Protein AF-A0A419H0P2-F1 (afdb_monomer_lite)

pLDDT: mean 88.66, std 10.3, range [53.78, 98.06]

Structure (mmCIF, N/CA/C/O backbone):
data_AF-A0A419H0P2-F1
#
_entry.id   AF-A0A419H0P2-F1
#
loop_
_atom_site.group_PDB
_atom_site.id
_atom_site.type_symbol
_atom_site.label_atom_id
_atom_site.label_alt_id
_atom_site.label_comp_id
_atom_site.label_asym_id
_atom_site.label_entity_id
_atom_site.label_seq_id
_atom_site.pdbx_PDB_ins_code
_atom_site.Cartn_x
_atom_site.Cartn_y
_atom_site.Cartn_z
_atom_site.occupancy
_atom_site.B_iso_or_equiv
_atom_site.auth_seq_id
_atom_site.auth_comp_id
_atom_site.auth_asym_id
_atom_site.auth_atom_id
_atom_site.pdbx_PDB_model_num
ATOM 1 N N . MET A 1 1 ? -24.630 -15.770 4.321 1.00 53.78 1 MET A N 1
ATOM 2 C CA . MET A 1 1 ? -23.364 -15.008 4.304 1.00 53.78 1 MET A CA 1
ATOM 3 C C . MET A 1 1 ? -23.716 -13.597 3.855 1.00 53.78 1 MET A C 1
ATOM 5 O O . MET A 1 1 ? -24.326 -13.472 2.804 1.00 53.78 1 MET A O 1
ATOM 9 N N . LYS A 1 2 ? -23.493 -12.568 4.679 1.00 66.44 2 LYS A N 1
ATOM 10 C CA . LYS A 1 2 ? -23.723 -11.171 4.276 1.00 66.44 2 LYS A CA 1
ATOM 11 C C . LYS A 1 2 ? -22.377 -10.628 3.805 1.00 66.44 2 LYS A C 1
ATOM 13 O O . LYS A 1 2 ? -21.490 -10.471 4.636 1.00 66.44 2 LYS A O 1
ATOM 18 N N . SER A 1 3 ? -22.200 -10.444 2.501 1.00 72.44 3 SER A N 1
ATOM 19 C CA . SER A 1 3 ? -21.064 -9.696 1.965 1.00 72.44 3 SER A CA 1
ATOM 20 C C . SER A 1 3 ? -21.421 -8.214 1.954 1.00 72.44 3 SER A C 1
ATOM 22 O O . SER A 1 3 ? -22.562 -7.836 1.690 1.00 72.44 3 SER A O 1
ATOM 24 N N . LEU A 1 4 ? -20.445 -7.383 2.295 1.00 75.50 4 LEU A N 1
ATOM 25 C CA . LEU A 1 4 ? -20.528 -5.939 2.169 1.00 75.50 4 LEU A CA 1
ATOM 26 C C . LEU A 1 4 ? -19.343 -5.517 1.303 1.00 75.50 4 LEU A C 1
ATOM 28 O O . LEU A 1 4 ? -18.194 -5.720 1.689 1.00 75.50 4 LEU A O 1
ATOM 32 N N . GLU A 1 5 ? -19.635 -4.977 0.126 1.00 64.81 5 GLU A N 1
ATOM 33 C CA . GLU A 1 5 ? -18.638 -4.455 -0.804 1.00 64.81 5 GLU A CA 1
ATOM 34 C C . GLU A 1 5 ? -18.571 -2.940 -0.624 1.00 64.81 5 GLU A C 1
ATOM 36 O O . GLU A 1 5 ? -19.505 -2.216 -0.963 1.00 64.81 5 GLU A O 1
ATOM 41 N N . VAL A 1 6 ? -17.479 -2.462 -0.031 1.00 68.31 6 VAL A N 1
ATOM 42 C CA . VAL A 1 6 ? -17.209 -1.032 0.138 1.00 68.31 6 VAL A CA 1
ATOM 43 C C . VAL A 1 6 ? -15.981 -0.704 -0.691 1.00 68.31 6 VAL A C 1
ATOM 45 O O . VAL A 1 6 ? -14.891 -1.205 -0.422 1.00 68.31 6 VAL A O 1
ATOM 48 N N . GLN A 1 7 ? -16.166 0.134 -1.706 1.00 63.09 7 GLN A N 1
ATOM 49 C CA . GLN A 1 7 ? -15.078 0.744 -2.461 1.00 63.09 7 GLN A CA 1
ATOM 50 C C . GLN A 1 7 ? -14.861 2.166 -1.950 1.00 63.09 7 GLN A C 1
ATOM 52 O O . GLN A 1 7 ? -15.799 2.960 -1.874 1.00 63.09 7 GLN A O 1
ATOM 57 N N . ASN A 1 8 ? -13.619 2.491 -1.595 1.00 64.31 8 ASN A N 1
ATOM 58 C CA . ASN A 1 8 ? -13.240 3.881 -1.395 1.00 64.31 8 ASN A CA 1
ATOM 59 C C . ASN A 1 8 ? -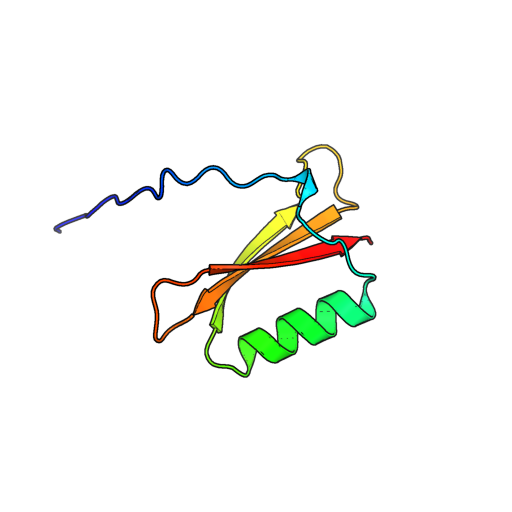13.079 4.530 -2.782 1.00 64.31 8 ASN A C 1
ATOM 61 O O . ASN A 1 8 ? -12.232 4.103 -3.561 1.00 64.31 8 ASN A O 1
ATOM 65 N N . ASN A 1 9 ? -13.896 5.543 -3.085 1.00 71.62 9 ASN A N 1
ATOM 66 C CA . ASN A 1 9 ? -13.843 6.286 -4.350 1.00 71.62 9 ASN A CA 1
ATOM 67 C C . ASN A 1 9 ? -12.848 7.461 -4.316 1.00 71.62 9 ASN A C 1
ATOM 69 O O . ASN A 1 9 ? -12.822 8.269 -5.244 1.00 71.62 9 ASN A O 1
ATOM 73 N N . GLN A 1 10 ? -12.050 7.605 -3.253 1.00 74.81 10 GLN A N 1
ATOM 74 C CA . GLN A 1 10 ? -10.974 8.589 -3.232 1.00 74.81 10 GLN A CA 1
ATOM 75 C C . GLN A 1 10 ? -9.896 8.193 -4.238 1.00 74.81 10 GLN A C 1
ATOM 77 O O . GLN A 1 10 ? -9.141 7.242 -4.041 1.00 74.81 10 GLN A O 1
ATOM 82 N N . CYS A 1 11 ? -9.813 8.966 -5.317 1.00 72.56 11 CYS A N 1
ATOM 83 C CA . CYS A 1 11 ? -8.683 8.918 -6.225 1.00 72.56 11 CYS A CA 1
ATOM 84 C C . CYS A 1 11 ? -7.417 9.351 -5.478 1.00 72.56 11 CYS A C 1
ATOM 86 O O . CYS A 1 11 ? -7.410 10.384 -4.807 1.00 72.56 11 CYS A O 1
ATOM 88 N N . PHE A 1 12 ? -6.339 8.589 -5.632 1.00 76.31 12 PHE A N 1
ATOM 89 C CA . PHE A 1 12 ? -5.007 8.988 -5.194 1.00 76.31 12 PHE A CA 1
ATOM 90 C C . PHE A 1 12 ? -4.138 9.277 -6.417 1.00 76.31 12 PHE A C 1
ATOM 92 O O . PHE A 1 12 ? -4.221 8.584 -7.434 1.00 76.31 12 PHE A O 1
ATOM 99 N N . ASP A 1 13 ? -3.305 10.310 -6.324 1.00 83.50 13 ASP A N 1
ATOM 100 C CA . ASP A 1 13 ? -2.341 10.621 -7.371 1.00 83.50 13 ASP A CA 1
ATOM 101 C C . ASP A 1 13 ? -1.111 9.718 -7.224 1.00 83.50 13 ASP A C 1
ATOM 103 O O . ASP A 1 13 ? -0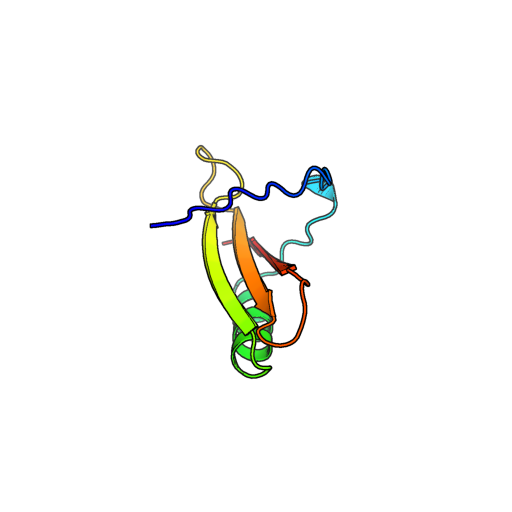.401 9.759 -6.217 1.00 83.50 13 ASP A O 1
ATOM 107 N N . ARG A 1 14 ? -0.834 8.906 -8.250 1.00 79.00 14 ARG A N 1
ATOM 108 C CA . ARG A 1 14 ? 0.369 8.063 -8.306 1.00 79.00 14 ARG A CA 1
ATOM 109 C C . ARG A 1 14 ? 1.654 8.889 -8.237 1.00 79.00 14 ARG A C 1
ATOM 111 O O . ARG A 1 14 ? 2.653 8.383 -7.734 1.00 79.00 14 ARG A O 1
ATOM 118 N N . ALA A 1 15 ? 1.644 10.125 -8.739 1.00 83.88 15 ALA A N 1
ATOM 119 C CA . ALA A 1 15 ? 2.806 11.008 -8.710 1.00 83.88 15 ALA A CA 1
ATOM 120 C C . ALA A 1 15 ? 3.129 11.522 -7.297 1.00 83.88 15 ALA A C 1
ATOM 122 O O . ALA A 1 15 ? 4.262 11.925 -7.049 1.00 83.88 15 ALA A O 1
ATOM 123 N N . ALA A 1 16 ? 2.171 11.465 -6.366 1.00 86.31 16 ALA A N 1
ATOM 124 C CA . ALA A 1 16 ? 2.375 11.859 -4.974 1.00 86.31 16 ALA A CA 1
ATOM 125 C C . ALA A 1 16 ? 3.068 10.773 -4.130 1.00 86.31 16 ALA A C 1
ATOM 127 O O . ALA A 1 16 ? 3.438 11.026 -2.984 1.00 86.31 16 ALA A O 1
ATOM 128 N N . ILE A 1 17 ? 3.247 9.562 -4.669 1.00 87.69 17 ILE A N 1
ATOM 129 C CA . ILE A 1 17 ? 3.929 8.477 -3.964 1.00 87.69 17 ILE A CA 1
ATOM 130 C C . ILE A 1 17 ? 5.432 8.752 -3.987 1.00 87.69 17 ILE A C 1
ATOM 132 O O . ILE A 1 17 ? 6.073 8.703 -5.038 1.00 87.69 17 ILE A O 1
ATOM 136 N N . GLN A 1 18 ? 6.003 9.010 -2.812 1.00 91.00 18 GLN A N 1
ATOM 137 C CA . GLN A 1 18 ? 7.448 9.045 -2.647 1.00 91.00 18 GLN A CA 1
ATOM 138 C C . GLN A 1 18 ? 8.007 7.624 -2.780 1.00 91.00 18 GLN A C 1
ATOM 140 O O . GLN A 1 18 ? 7.549 6.700 -2.105 1.00 91.00 18 GLN A O 1
ATOM 145 N N . PHE A 1 19 ? 8.998 7.461 -3.655 1.00 94.81 19 PHE A N 1
ATOM 146 C CA . PHE A 1 19 ? 9.714 6.203 -3.833 1.00 94.81 19 PHE A CA 1
ATOM 147 C C . PHE A 1 19 ? 11.040 6.271 -3.090 1.00 94.81 19 PHE A C 1
ATOM 149 O O . PHE A 1 19 ? 11.911 7.066 -3.439 1.00 94.81 19 PHE A O 1
ATOM 156 N N . LEU A 1 20 ? 11.140 5.463 -2.043 1.00 96.94 20 LEU A N 1
ATOM 157 C CA . LEU A 1 20 ? 12.323 5.330 -1.208 1.00 96.94 20 LEU A CA 1
ATOM 158 C C . LEU A 1 20 ? 13.308 4.350 -1.842 1.00 96.94 20 LEU A C 1
ATOM 160 O O . LEU A 1 20 ? 12.916 3.503 -2.649 1.00 96.94 20 LEU A O 1
ATOM 164 N N . ASP A 1 21 ? 14.579 4.437 -1.460 1.00 97.00 21 ASP A N 1
ATOM 165 C CA . ASP A 1 21 ? 15.510 3.357 -1.764 1.00 97.00 21 ASP A CA 1
ATOM 166 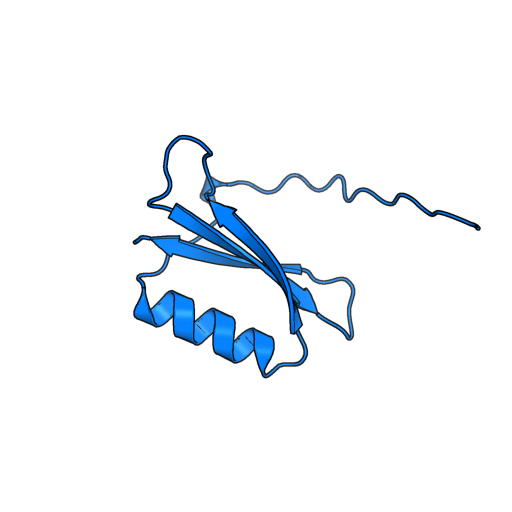C C . ASP A 1 21 ? 15.147 2.083 -0.984 1.00 97.00 21 ASP A C 1
ATOM 168 O O . ASP A 1 21 ? 14.246 2.053 -0.139 1.00 97.00 21 ASP A O 1
ATOM 172 N N . ARG A 1 22 ? 15.841 0.993 -1.303 1.00 94.69 22 ARG A N 1
ATOM 173 C CA . ARG A 1 22 ? 15.567 -0.329 -0.744 1.00 94.69 22 ARG A CA 1
ATOM 174 C C . ARG A 1 22 ? 15.602 -0.373 0.787 1.00 94.69 22 ARG A C 1
ATOM 176 O O . ARG A 1 22 ? 14.777 -1.082 1.375 1.00 94.69 22 ARG A O 1
ATOM 183 N N . ASP A 1 23 ? 16.566 0.292 1.413 1.00 96.88 23 ASP A N 1
ATOM 184 C CA . ASP A 1 23 ? 16.779 0.180 2.855 1.00 96.88 23 ASP A CA 1
ATOM 185 C C . ASP A 1 23 ? 15.758 1.037 3.603 1.00 96.88 23 ASP A C 1
ATOM 187 O O . ASP A 1 23 ? 15.093 0.539 4.517 1.00 96.88 23 ASP A O 1
ATOM 191 N N . ASP A 1 24 ? 15.529 2.264 3.137 1.00 97.94 24 ASP A N 1
ATOM 192 C CA . ASP A 1 24 ? 14.507 3.155 3.685 1.00 97.94 24 ASP A CA 1
ATOM 193 C C . ASP A 1 24 ? 13.102 2.568 3.521 1.00 97.94 24 ASP A C 1
ATOM 195 O O . ASP A 1 24 ? 12.329 2.519 4.480 1.00 97.94 24 ASP A O 1
ATOM 199 N N . PHE A 1 25 ? 12.792 2.010 2.346 1.00 97.56 25 PHE A N 1
ATOM 200 C CA . PHE A 1 25 ? 11.530 1.311 2.108 1.00 97.56 25 PHE A CA 1
ATOM 201 C C . PHE A 1 25 ? 11.310 0.179 3.117 1.00 97.56 25 PHE A C 1
ATOM 203 O O . PHE A 1 25 ? 10.246 0.075 3.736 1.00 97.56 25 PHE A O 1
ATOM 210 N N . ARG A 1 26 ? 12.319 -0.682 3.303 1.00 97.00 26 ARG A N 1
ATOM 211 C CA . ARG A 1 26 ? 12.227 -1.819 4.225 1.00 97.00 26 ARG A CA 1
ATOM 212 C C . ARG A 1 26 ? 12.035 -1.352 5.665 1.00 97.00 26 ARG A C 1
ATOM 214 O O . ARG A 1 26 ? 11.252 -1.972 6.392 1.00 97.00 26 ARG A O 1
ATOM 221 N N . ASN A 1 27 ? 12.730 -0.294 6.066 1.00 98.06 27 ASN A N 1
ATOM 222 C CA . ASN A 1 27 ? 12.633 0.270 7.406 1.00 98.06 27 ASN A CA 1
ATOM 223 C C . ASN A 1 27 ? 11.233 0.841 7.660 1.00 98.06 27 ASN A C 1
ATOM 225 O O . ASN A 1 27 ? 10.591 0.430 8.626 1.00 98.06 27 ASN A O 1
ATOM 229 N N . SER A 1 28 ? 10.705 1.670 6.752 1.00 97.50 28 SER A N 1
ATOM 230 C CA . SER A 1 28 ? 9.359 2.248 6.880 1.00 97.50 28 SER A CA 1
ATOM 231 C C . SER A 1 28 ? 8.261 1.183 6.923 1.00 97.50 28 SER A C 1
ATOM 233 O O . SER A 1 28 ? 7.351 1.250 7.749 1.00 97.50 28 SER A O 1
ATOM 235 N N . VAL A 1 29 ? 8.344 0.159 6.067 1.00 97.12 29 VAL A N 1
ATOM 236 C CA . VAL A 1 29 ? 7.380 -0.952 6.091 1.00 97.12 29 VAL A CA 1
ATOM 237 C C . VAL A 1 29 ? 7.471 -1.731 7.404 1.00 97.12 29 VAL A C 1
ATOM 239 O O . VAL A 1 29 ? 6.441 -2.078 7.981 1.00 97.12 29 VAL A O 1
ATOM 242 N N . SER A 1 30 ? 8.684 -1.998 7.892 1.00 97.56 30 SER A N 1
ATOM 243 C CA . SER A 1 30 ? 8.888 -2.728 9.150 1.00 97.56 30 SER A CA 1
ATOM 244 C C . SER A 1 30 ? 8.342 -1.956 10.351 1.00 97.56 30 SER A C 1
ATOM 246 O O . SER A 1 30 ? 7.695 -2.553 11.208 1.00 97.56 30 SER A O 1
ATOM 248 N N . GLU A 1 31 ? 8.550 -0.640 10.392 1.00 97.94 31 GLU A N 1
ATOM 249 C CA . GLU A 1 31 ? 8.015 0.239 11.432 1.00 97.94 31 GLU A CA 1
ATOM 250 C C . GLU A 1 31 ? 6.481 0.213 11.455 1.00 97.94 31 GLU A C 1
ATOM 252 O O . GLU A 1 31 ? 5.880 -0.019 12.503 1.00 97.94 31 GLU A O 1
ATOM 257 N N . LEU A 1 32 ? 5.828 0.355 10.297 1.00 96.81 32 LEU A N 1
ATOM 258 C CA . LEU A 1 32 ? 4.365 0.284 10.211 1.00 96.81 32 LEU A CA 1
ATOM 259 C C . LEU A 1 32 ? 3.826 -1.080 10.669 1.00 96.81 32 LEU A C 1
ATOM 261 O O . LEU A 1 32 ? 2.844 -1.141 11.408 1.00 96.81 32 LEU A O 1
ATOM 265 N N . MET A 1 33 ? 4.483 -2.175 10.279 1.00 95.81 33 MET A N 1
ATOM 266 C CA . MET A 1 33 ? 4.103 -3.527 10.707 1.00 95.81 33 MET A CA 1
ATOM 267 C C . MET A 1 33 ? 4.244 -3.728 12.225 1.00 95.81 33 MET A C 1
ATOM 269 O O . MET A 1 33 ? 3.454 -4.459 12.820 1.00 95.81 33 MET A O 1
ATOM 273 N N . GLN A 1 34 ? 5.225 -3.086 12.865 1.00 96.75 34 GLN A N 1
ATOM 274 C CA . GLN A 1 34 ? 5.373 -3.094 14.327 1.00 96.75 34 GLN A CA 1
ATOM 275 C C . GLN A 1 34 ? 4.320 -2.211 15.013 1.00 96.75 34 GLN A C 1
ATOM 277 O O . GLN A 1 34 ? 3.839 -2.551 16.093 1.00 96.75 34 GLN A O 1
ATOM 282 N N . ASN A 1 35 ? 3.893 -1.133 14.352 1.00 94.44 35 ASN A N 1
ATOM 283 C CA . ASN A 1 35 ? 2.869 -0.197 14.817 1.00 94.44 35 ASN A CA 1
ATOM 284 C C . ASN A 1 35 ? 1.444 -0.643 14.454 1.00 94.44 35 ASN A C 1
ATOM 286 O O . ASN A 1 35 ? 0.613 0.153 14.020 1.00 94.44 35 ASN A O 1
ATOM 290 N N . ASN A 1 36 ? 1.147 -1.930 14.649 1.00 94.06 36 ASN A N 1
ATOM 291 C CA . ASN A 1 36 ? -0.198 -2.502 14.529 1.00 94.06 36 ASN A CA 1
ATOM 292 C C . ASN A 1 36 ? -0.855 -2.366 13.135 1.00 94.06 36 ASN A C 1
ATOM 294 O O . ASN A 1 36 ? -2.072 -2.531 13.003 1.00 94.06 36 ASN A O 1
ATOM 298 N N . CYS A 1 37 ? -0.077 -2.100 12.082 1.00 97.00 37 CYS A N 1
ATOM 299 C CA . CYS A 1 37 ? -0.569 -2.169 10.710 1.00 97.00 37 CYS A CA 1
ATOM 300 C C . CYS A 1 37 ? -0.382 -3.576 10.132 1.00 97.00 37 CYS A C 1
ATOM 302 O O . CYS A 1 37 ? 0.567 -4.291 10.452 1.00 97.00 37 CYS A O 1
ATOM 304 N N . ARG A 1 38 ? -1.268 -3.964 9.214 1.00 95.94 38 ARG A N 1
ATOM 305 C CA . ARG A 1 38 ? -1.180 -5.215 8.457 1.00 95.94 38 ARG A CA 1
ATOM 306 C C . ARG A 1 38 ? -0.993 -4.916 6.980 1.00 95.94 38 ARG A C 1
ATOM 308 O O . ARG A 1 38 ? -1.827 -4.244 6.376 1.00 95.94 38 ARG A O 1
ATOM 315 N N . MET A 1 39 ? 0.043 -5.487 6.374 1.00 96.69 39 MET A N 1
ATOM 316 C CA . MET A 1 39 ? 0.214 -5.446 4.923 1.00 96.69 39 MET A CA 1
ATOM 317 C C . MET A 1 39 ? -0.930 -6.183 4.220 1.00 96.69 39 MET A C 1
ATOM 319 O O . MET A 1 39 ? -1.218 -7.341 4.519 1.00 96.69 39 MET A O 1
ATOM 323 N N . ILE A 1 40 ? -1.578 -5.494 3.285 1.00 95.38 40 ILE A N 1
ATOM 324 C CA . ILE A 1 40 ? -2.675 -6.028 2.469 1.00 95.38 40 ILE A CA 1
ATOM 325 C C . ILE A 1 40 ? -2.305 -6.133 0.989 1.00 95.38 40 ILE A C 1
ATOM 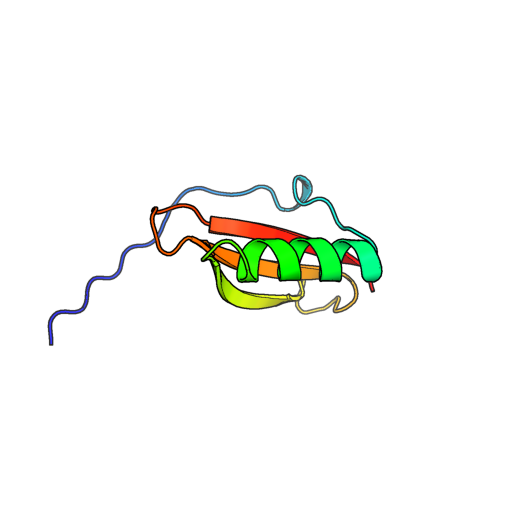327 O O . ILE A 1 40 ? -2.940 -6.895 0.266 1.00 95.38 40 ILE A O 1
ATOM 331 N N . ALA A 1 41 ? -1.268 -5.418 0.543 1.00 94.00 41 ALA A N 1
ATOM 332 C CA . ALA A 1 41 ? -0.694 -5.593 -0.783 1.00 94.00 41 ALA A CA 1
ATOM 333 C C . ALA A 1 41 ? 0.798 -5.244 -0.798 1.00 94.00 41 ALA A C 1
ATOM 335 O O . ALA A 1 41 ? 1.240 -4.319 -0.118 1.00 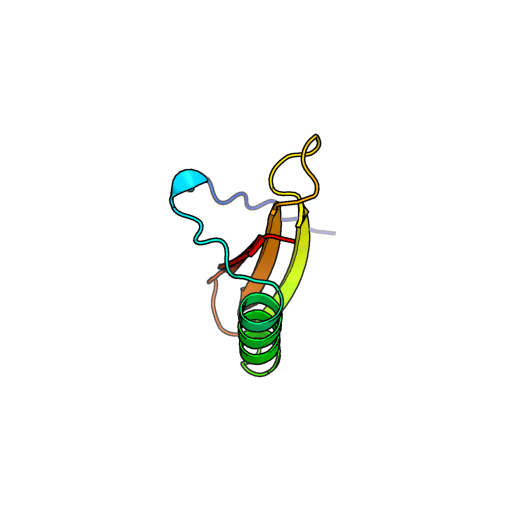94.00 41 ALA A O 1
ATOM 336 N N . LEU A 1 42 ? 1.545 -5.967 -1.629 1.00 94.75 42 LEU A N 1
ATOM 337 C CA . LEU A 1 42 ? 2.891 -5.620 -2.063 1.00 94.75 42 LEU A CA 1
ATOM 338 C C . LEU A 1 42 ? 2.941 -5.877 -3.564 1.00 94.75 42 LEU A C 1
ATOM 340 O O . LEU A 1 42 ? 2.895 -7.025 -4.001 1.00 94.75 42 LEU A O 1
ATOM 344 N N . THR A 1 43 ? 2.938 -4.810 -4.351 1.00 93.44 43 THR A N 1
ATOM 345 C CA . THR A 1 43 ? 2.715 -4.904 -5.796 1.00 93.44 43 THR A CA 1
ATOM 346 C C . THR A 1 43 ? 3.567 -3.887 -6.539 1.00 93.44 43 THR A C 1
ATOM 348 O O . THR A 1 43 ? 3.811 -2.802 -6.005 1.00 93.44 43 THR A O 1
ATOM 351 N N . PRO A 1 44 ? 4.007 -4.178 -7.774 1.00 92.69 44 PRO A N 1
ATOM 352 C CA . PRO A 1 44 ? 4.516 -3.134 -8.649 1.00 92.69 44 PRO A CA 1
ATOM 353 C C . PRO A 1 44 ? 3.458 -2.045 -8.869 1.00 92.69 44 PRO A C 1
ATOM 355 O O . PRO A 1 44 ? 2.255 -2.320 -8.891 1.00 92.69 44 PRO A O 1
ATOM 358 N N . VAL A 1 45 ? 3.916 -0.805 -9.044 1.00 88.25 45 VAL A N 1
ATOM 359 C CA . VAL A 1 45 ? 3.046 0.348 -9.357 1.00 88.25 45 VAL A CA 1
ATOM 360 C C . VAL A 1 45 ? 2.561 0.294 -10.802 1.00 88.25 45 VAL A C 1
ATOM 362 O O . VAL A 1 45 ? 1.498 0.813 -11.138 1.00 88.25 45 VAL A O 1
ATOM 365 N N . ASP A 1 46 ? 3.370 -0.311 -11.665 1.00 86.06 46 ASP A N 1
ATOM 366 C CA . ASP A 1 46 ? 3.090 -0.519 -13.074 1.00 86.06 46 ASP A CA 1
ATOM 367 C C . ASP A 1 46 ? 3.402 -1.973 -13.421 1.00 86.06 46 ASP A C 1
ATOM 369 O O . ASP A 1 46 ? 4.506 -2.455 -13.174 1.00 86.06 46 ASP A O 1
ATOM 373 N N . VAL A 1 47 ? 2.433 -2.669 -14.013 1.00 83.62 47 VAL A N 1
ATOM 374 C CA . VAL A 1 47 ? 2.564 -4.081 -14.399 1.00 83.62 47 VAL A CA 1
ATOM 375 C C . VAL A 1 47 ? 3.732 -4.327 -15.362 1.00 83.62 47 VAL A C 1
ATOM 377 O O . VAL A 1 47 ? 4.287 -5.422 -15.384 1.00 83.62 47 VAL A O 1
ATOM 380 N N . ASN A 1 48 ? 4.143 -3.307 -16.120 1.00 87.12 48 ASN A N 1
ATOM 381 C CA . ASN A 1 48 ? 5.249 -3.392 -17.070 1.00 87.12 48 ASN A CA 1
ATOM 382 C C . ASN A 1 48 ? 6.592 -2.943 -16.472 1.00 87.12 48 ASN A C 1
ATOM 384 O O . ASN A 1 48 ? 7.624 -3.071 -17.129 1.00 87.12 48 ASN A O 1
ATOM 388 N N . ASN A 1 49 ? 6.600 -2.396 -15.250 1.00 80.06 49 ASN A N 1
ATOM 389 C CA . ASN A 1 49 ? 7.800 -1.885 -14.595 1.00 80.06 49 ASN A CA 1
ATOM 390 C C . ASN A 1 49 ? 7.863 -2.326 -13.124 1.00 80.06 49 ASN A C 1
ATOM 392 O O . ASN A 1 49 ? 7.386 -1.640 -12.219 1.00 80.06 49 ASN A O 1
ATOM 396 N N . GLY A 1 50 ? 8.531 -3.460 -12.898 1.00 81.94 50 GLY A N 1
ATOM 397 C CA . GLY A 1 50 ? 8.745 -4.038 -11.569 1.00 81.94 50 GLY A CA 1
ATOM 398 C C . GLY A 1 50 ? 9.746 -3.292 -10.683 1.00 81.94 50 GLY A C 1
ATOM 399 O O . GLY A 1 50 ? 9.901 -3.660 -9.524 1.00 81.94 50 GLY A O 1
ATOM 400 N N . ARG A 1 51 ? 10.410 -2.252 -11.205 1.00 90.56 51 ARG A N 1
ATOM 401 C CA . ARG A 1 51 ? 11.405 -1.459 -10.469 1.00 90.56 51 ARG A CA 1
ATOM 402 C C . ARG A 1 51 ? 10.776 -0.700 -9.302 1.00 90.56 51 ARG A C 1
ATOM 404 O O . ARG A 1 51 ? 11.361 -0.571 -8.235 1.00 90.56 51 ARG A O 1
ATOM 411 N N . LYS A 1 52 ? 9.562 -0.187 -9.516 1.00 92.94 52 LYS A N 1
ATOM 412 C CA . LYS A 1 52 ? 8.823 0.592 -8.524 1.00 92.94 52 LYS A CA 1
ATOM 413 C C . LYS A 1 52 ? 7.716 -0.250 -7.922 1.00 92.94 52 LYS A C 1
ATOM 415 O O . LYS A 1 52 ? 6.796 -0.659 -8.633 1.00 92.94 52 LYS A O 1
ATOM 420 N N . ILE A 1 53 ? 7.773 -0.449 -6.614 1.00 94.38 53 ILE A N 1
ATOM 421 C CA . ILE A 1 53 ? 6.776 -1.205 -5.855 1.00 94.38 53 ILE A CA 1
ATOM 422 C C . ILE A 1 53 ? 6.076 -0.313 -4.834 1.00 94.38 53 ILE A C 1
ATOM 424 O O . ILE A 1 53 ? 6.632 0.686 -4.381 1.00 94.38 53 ILE A O 1
ATOM 428 N N . ILE A 1 54 ? 4.852 -0.683 -4.466 1.00 94.81 54 ILE A N 1
ATOM 429 C CA . ILE A 1 54 ? 4.106 -0.093 -3.355 1.00 94.81 54 ILE A CA 1
ATOM 430 C C . ILE A 1 54 ? 3.759 -1.196 -2.361 1.00 94.81 54 ILE A C 1
ATOM 432 O O . ILE A 1 54 ? 3.225 -2.245 -2.735 1.00 94.81 54 ILE A O 1
ATOM 436 N N . ALA A 1 55 ? 4.019 -0.922 -1.086 1.00 96.00 55 ALA A N 1
ATOM 437 C CA . ALA A 1 55 ? 3.412 -1.629 0.029 1.00 96.00 55 ALA A CA 1
ATOM 438 C C . ALA A 1 55 ? 2.171 -0.861 0.494 1.00 96.00 55 ALA A C 1
ATOM 440 O O . ALA A 1 55 ? 2.240 0.342 0.748 1.00 96.00 55 ALA A O 1
ATOM 441 N N . VAL A 1 56 ? 1.050 -1.565 0.625 1.00 94.75 56 VAL A N 1
ATOM 442 C CA . VAL A 1 56 ? -0.200 -1.032 1.171 1.00 94.75 56 VAL A CA 1
ATOM 443 C C . VAL A 1 56 ? -0.465 -1.720 2.501 1.00 94.75 56 VAL A C 1
ATOM 445 O O . VAL A 1 56 ? -0.546 -2.951 2.560 1.00 94.75 56 VAL A O 1
ATOM 448 N N . LEU A 1 57 ? -0.600 -0.936 3.566 1.00 96.25 57 LEU A N 1
ATOM 449 C CA . LEU A 1 57 ? -0.829 -1.425 4.919 1.00 96.25 57 LEU A CA 1
ATOM 450 C C . LEU A 1 57 ? -2.094 -0.797 5.499 1.00 96.25 57 LEU A C 1
ATOM 452 O O . LEU A 1 57 ? -2.284 0.411 5.409 1.00 96.25 57 LEU A O 1
ATOM 456 N N . ALA A 1 58 ? -2.954 -1.617 6.093 1.00 95.06 58 ALA A N 1
ATOM 457 C CA . ALA A 1 58 ? -4.134 -1.156 6.815 1.00 95.06 58 ALA A CA 1
ATOM 458 C C . ALA A 1 58 ? -3.826 -1.087 8.312 1.00 95.06 58 ALA A C 1
ATOM 460 O O . ALA A 1 58 ? -3.331 -2.063 8.880 1.00 95.06 58 ALA A O 1
ATOM 461 N N . ASP A 1 59 ? -4.129 0.045 8.938 1.00 93.94 59 ASP A N 1
ATOM 462 C CA . ASP A 1 59 ? -4.090 0.188 10.393 1.00 93.94 59 ASP A CA 1
ATOM 463 C C . ASP A 1 59 ? -5.206 -0.666 11.014 1.00 93.94 59 ASP A C 1
ATOM 465 O O . ASP A 1 59 ? -6.353 -0.639 10.570 1.00 93.94 59 ASP A O 1
ATOM 469 N N . SER A 1 60 ? -4.876 -1.459 12.033 1.00 90.69 60 SER A N 1
ATOM 470 C CA . SER A 1 60 ? -5.849 -2.346 12.684 1.00 90.69 60 SER A CA 1
ATOM 471 C C . SER A 1 60 ? -6.808 -1.612 13.629 1.00 90.69 60 SER A C 1
ATOM 473 O O . SER A 1 60 ? -7.804 -2.191 14.061 1.00 90.69 60 SER A O 1
ATOM 475 N N . SER A 1 61 ? -6.504 -0.364 13.987 1.00 91.19 61 SER A N 1
ATOM 476 C CA . SER A 1 61 ? -7.251 0.451 14.950 1.00 91.19 61 SER A CA 1
ATOM 477 C C . SER A 1 61 ? -8.066 1.579 14.313 1.00 91.19 61 SER A C 1
ATOM 479 O O . SER A 1 61 ? -8.915 2.176 14.976 1.00 91.19 61 SER A O 1
ATOM 481 N N . SER A 1 62 ? -7.845 1.858 13.027 1.00 89.62 62 SER A N 1
ATOM 482 C CA . SER A 1 62 ? -8.513 2.929 12.292 1.00 89.62 62 SER A CA 1
ATOM 483 C C . SER A 1 62 ? -8.931 2.473 10.890 1.00 89.62 62 SER A C 1
ATOM 485 O O . SER A 1 62 ? -8.734 1.329 10.497 1.00 89.62 62 SER A O 1
ATOM 487 N N . SER A 1 63 ? -9.558 3.363 10.117 1.00 85.50 63 SER A N 1
ATOM 488 C CA . SER A 1 63 ? -9.843 3.126 8.692 1.00 85.50 63 SER A CA 1
ATOM 489 C C . SER A 1 63 ? -8.751 3.689 7.774 1.00 85.50 63 SER A C 1
ATOM 491 O O . SER A 1 63 ? -8.998 3.903 6.587 1.00 85.50 63 SER A O 1
ATOM 493 N N . MET A 1 64 ? -7.563 3.977 8.317 1.00 88.88 64 MET A N 1
ATOM 494 C CA . MET A 1 64 ? -6.448 4.525 7.552 1.00 88.88 64 MET A CA 1
ATOM 495 C C . MET A 1 64 ? -5.698 3.433 6.789 1.00 88.88 64 MET A C 1
ATOM 497 O O . MET A 1 64 ? -5.501 2.312 7.265 1.00 88.88 64 MET A O 1
ATOM 501 N N . ILE A 1 65 ? -5.253 3.799 5.589 1.00 91.00 65 ILE A N 1
ATOM 502 C CA . ILE A 1 65 ? -4.356 3.001 4.763 1.00 91.00 65 ILE A CA 1
ATOM 503 C C . ILE A 1 65 ? -3.062 3.788 4.589 1.00 91.00 65 ILE A C 1
ATOM 505 O O . ILE A 1 65 ? -3.078 4.950 4.185 1.00 91.00 65 ILE A O 1
ATOM 509 N N . HIS A 1 66 ? -1.946 3.125 4.852 1.00 92.88 66 HIS A N 1
ATOM 510 C CA . HIS A 1 66 ? -0.608 3.627 4.597 1.00 92.88 66 HIS A CA 1
ATOM 511 C C . HIS A 1 66 ? -0.101 3.051 3.277 1.00 92.88 66 HIS A C 1
ATOM 513 O O . HIS A 1 66 ? -0.211 1.848 3.030 1.00 92.88 66 HIS A O 1
ATOM 519 N N . MET A 1 67 ? 0.469 3.908 2.434 1.00 93.19 67 MET A N 1
ATOM 520 C CA . MET A 1 67 ? 1.139 3.509 1.199 1.00 93.19 67 MET A CA 1
ATOM 521 C C . MET A 1 67 ? 2.596 3.949 1.260 1.00 93.19 67 MET A C 1
ATOM 523 O O . MET A 1 67 ? 2.874 5.127 1.471 1.00 93.19 67 MET A O 1
ATOM 527 N N . VAL A 1 68 ? 3.513 3.005 1.066 1.00 95.50 68 VAL A N 1
ATOM 528 C CA . VAL A 1 68 ? 4.959 3.262 1.024 1.00 95.50 68 VAL A CA 1
ATOM 529 C C . VAL A 1 68 ? 5.472 2.821 -0.341 1.00 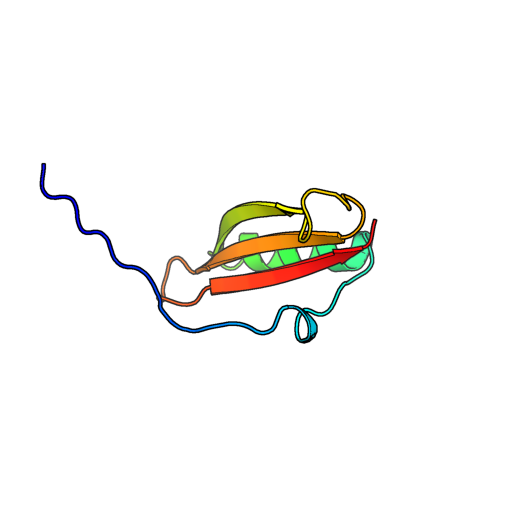95.50 68 VAL A C 1
ATOM 531 O O . VAL A 1 68 ? 5.222 1.685 -0.744 1.00 95.50 68 VAL A O 1
ATOM 534 N N . GLY A 1 69 ? 6.153 3.709 -1.065 1.00 95.50 69 GLY A N 1
ATOM 535 C CA . GLY A 1 69 ? 6.768 3.407 -2.357 1.00 95.50 69 GLY A CA 1
ATOM 536 C C . GLY A 1 69 ? 8.245 3.042 -2.214 1.00 95.50 69 GLY A C 1
ATOM 537 O O . GLY A 1 69 ? 8.952 3.653 -1.416 1.00 95.50 69 GLY A O 1
ATOM 538 N N . GLY A 1 70 ? 8.721 2.081 -3.004 1.00 96.12 70 GLY A N 1
ATOM 539 C CA . GLY A 1 70 ? 10.137 1.703 -3.087 1.00 96.12 70 GLY A CA 1
ATOM 540 C C . GLY A 1 70 ? 10.629 1.584 -4.532 1.00 96.12 70 GLY A C 1
ATOM 541 O O . GLY A 1 70 ? 9.866 1.165 -5.404 1.00 96.12 70 GLY A O 1
ATOM 542 N N . ASP A 1 71 ? 11.884 1.960 -4.780 1.00 94.56 71 ASP A N 1
ATOM 543 C CA . ASP A 1 71 ? 12.589 1.888 -6.069 1.00 94.56 71 ASP A CA 1
ATOM 544 C C . ASP A 1 71 ? 13.781 0.913 -5.956 1.00 94.56 71 ASP A C 1
ATOM 546 O O . ASP A 1 71 ? 14.661 1.104 -5.114 1.00 94.56 71 ASP A O 1
ATOM 550 N N . PHE A 1 72 ? 13.770 -0.154 -6.764 1.00 88.69 72 PHE A N 1
ATOM 551 C CA . PHE A 1 72 ? 14.667 -1.317 -6.675 1.00 88.69 72 PHE A CA 1
ATOM 552 C C . PHE A 1 72 ? 15.497 -1.538 -7.935 1.00 88.69 72 PHE A C 1
ATOM 554 O O . PHE A 1 72 ? 14.912 -1.516 -9.035 1.00 88.69 72 PHE A O 1
#

Radius of gyration: 13.48 Å; chains: 1; bounding box: 40×27×32 Å

Sequence (72 aa):
MKSLEVQNNQCFDRAAIQFLDRDDFRNSVSELMQNNCRMIALTPVDVNNGRKIIAVLADSSSSMIHMVGGDF

Foldseek 3Di:
DDDDDDDDPDDDDPVPADADEPVVLVVVVVVVVVQQWAWPDWAAPDPVDNQKIWTWIQRPVDRDIDIHIHGD

Secondary structure (DSSP, 8-state):
-------------GGG--EE-HHHHHHHHHHHHHTTEEEEEEEEEETTEEEEEEEEEEESSSS-EEEEEEE-